Protein AF-A0A812ZX91-F1 (afdb_monomer)

Structure (mmCIF, N/CA/C/O backbone):
data_AF-A0A812ZX91-F1
#
_entry.id   AF-A0A812ZX91-F1
#
loop_
_atom_site.group_PDB
_atom_site.id
_atom_site.type_symbol
_atom_site.label_atom_id
_atom_site.label_alt_id
_atom_site.label_comp_id
_atom_site.label_asym_id
_atom_site.label_entity_id
_atom_site.label_seq_id
_atom_site.pdbx_PDB_ins_code
_atom_site.Cartn_x
_atom_site.Cartn_y
_atom_site.Cartn_z
_atom_site.occupancy
_atom_site.B_iso_or_equiv
_atom_site.auth_seq_id
_atom_site.auth_comp_id
_atom_site.auth_asym_id
_atom_site.auth_atom_id
_atom_site.pdbx_PDB_model_num
ATOM 1 N N . MET A 1 1 ? 2.440 -43.627 -13.996 1.00 45.34 1 MET A N 1
ATOM 2 C CA . MET A 1 1 ? 1.842 -43.618 -12.645 1.00 45.34 1 MET A CA 1
ATOM 3 C C . MET A 1 1 ? 2.938 -43.332 -11.637 1.00 45.34 1 MET A C 1
ATOM 5 O O . MET A 1 1 ? 3.747 -44.210 -11.381 1.00 45.34 1 MET A O 1
ATOM 9 N N . ALA A 1 2 ? 2.978 -42.114 -11.109 1.00 42.88 2 ALA A N 1
ATOM 10 C CA . ALA A 1 2 ? 3.720 -41.773 -9.902 1.00 42.88 2 ALA A CA 1
ATOM 11 C C . ALA A 1 2 ? 2.854 -40.753 -9.159 1.00 42.88 2 ALA A C 1
ATOM 13 O O . ALA A 1 2 ? 2.620 -39.657 -9.659 1.00 42.88 2 ALA A O 1
ATOM 14 N N . ALA A 1 3 ? 2.282 -41.181 -8.038 1.00 43.25 3 ALA A N 1
ATOM 15 C CA . ALA A 1 3 ? 1.581 -40.315 -7.107 1.00 43.25 3 ALA A CA 1
ATOM 16 C C . ALA A 1 3 ? 2.619 -39.769 -6.124 1.00 43.25 3 ALA A C 1
ATOM 18 O O . ALA A 1 3 ? 3.365 -40.555 -5.541 1.00 43.25 3 ALA A O 1
ATOM 19 N N . LEU A 1 4 ? 2.665 -38.451 -5.934 1.00 43.00 4 LEU A N 1
ATOM 20 C CA . LEU A 1 4 ? 3.414 -37.846 -4.839 1.00 43.00 4 LEU A CA 1
ATOM 21 C C . LEU A 1 4 ? 2.584 -36.714 -4.222 1.00 43.00 4 LEU A C 1
ATOM 23 O O . LEU A 1 4 ? 2.531 -35.602 -4.731 1.00 43.00 4 LEU A O 1
ATOM 27 N N . LEU A 1 5 ? 1.852 -37.122 -3.184 1.00 44.91 5 LEU A N 1
ATOM 28 C CA . LEU A 1 5 ? 1.531 -36.435 -1.929 1.00 44.91 5 LEU A CA 1
ATOM 29 C C . LEU A 1 5 ? 1.428 -34.900 -1.974 1.00 44.91 5 LEU A C 1
ATOM 31 O O . LEU A 1 5 ? 2.428 -34.188 -1.987 1.00 44.91 5 LEU A O 1
ATOM 35 N N . ALA A 1 6 ? 0.190 -34.411 -1.882 1.00 44.50 6 ALA A N 1
ATOM 36 C CA . ALA A 1 6 ? -0.105 -33.041 -1.490 1.00 44.50 6 ALA A CA 1
ATOM 37 C C . ALA A 1 6 ? 0.330 -32.816 -0.030 1.00 44.50 6 ALA A C 1
ATOM 39 O O . ALA A 1 6 ? -0.052 -33.581 0.856 1.00 44.50 6 ALA A O 1
ATOM 40 N N . ALA A 1 7 ? 1.130 -31.779 0.211 1.00 48.06 7 ALA A N 1
ATOM 41 C CA . ALA A 1 7 ? 1.395 -31.274 1.552 1.00 48.06 7 ALA A CA 1
ATOM 42 C C . ALA A 1 7 ? 0.210 -30.402 1.993 1.00 48.06 7 ALA A C 1
ATOM 44 O O . ALA A 1 7 ? -0.192 -29.491 1.268 1.00 48.06 7 ALA A O 1
ATOM 45 N N . GLU A 1 8 ? -0.358 -30.691 3.162 1.00 49.59 8 GLU A N 1
ATOM 46 C CA . GLU A 1 8 ? -1.413 -29.867 3.755 1.00 49.59 8 GLU A CA 1
ATOM 47 C C . GLU A 1 8 ? -0.841 -28.547 4.305 1.00 49.59 8 GLU A C 1
ATOM 49 O O . GLU A 1 8 ? 0.298 -28.523 4.785 1.00 49.59 8 GLU A O 1
ATOM 54 N N . PRO A 1 9 ? -1.601 -27.437 4.266 1.00 45.91 9 PRO A N 1
ATOM 55 C CA . PRO A 1 9 ? -1.150 -26.170 4.824 1.00 45.91 9 PRO A CA 1
ATOM 56 C C . PRO A 1 9 ? -1.083 -26.245 6.355 1.00 45.91 9 PRO A C 1
ATOM 58 O O . PRO A 1 9 ? -2.078 -26.490 7.038 1.00 45.91 9 PRO A O 1
ATOM 61 N N . VAL A 1 10 ? 0.107 -25.994 6.901 1.00 55.38 10 VAL A N 1
ATOM 62 C CA . VAL A 1 10 ? 0.336 -25.865 8.343 1.00 55.38 10 VAL A CA 1
ATOM 63 C C . VAL A 1 10 ? -0.296 -24.560 8.829 1.00 55.38 10 VAL A C 1
ATOM 65 O O . VAL A 1 10 ? 0.095 -23.471 8.414 1.00 55.38 10 VAL A O 1
ATOM 68 N N . CYS A 1 11 ? -1.277 -24.673 9.722 1.00 38.62 11 CYS A N 1
ATOM 69 C CA . CYS A 1 11 ? -1.819 -23.544 10.472 1.00 38.62 11 CYS A CA 1
ATOM 70 C C . CYS A 1 11 ? -0.718 -22.992 11.402 1.00 38.62 11 CYS A C 1
ATOM 72 O O . CYS A 1 11 ? -0.172 -23.774 12.189 1.00 38.62 11 CYS A O 1
ATOM 74 N N . PRO A 1 12 ? -0.348 -21.696 11.343 1.00 49.94 12 PRO A N 1
ATOM 75 C CA . PRO A 1 12 ? 0.639 -21.148 12.261 1.00 49.94 12 PRO A CA 1
ATOM 76 C C . PRO A 1 12 ? 0.070 -21.197 13.680 1.00 49.94 12 PRO A C 1
ATOM 78 O O . PRO A 1 12 ? -0.963 -20.602 13.988 1.00 49.94 12 PRO A O 1
ATOM 81 N N . GLN A 1 13 ? 0.734 -21.965 14.539 1.00 52.12 13 GLN A N 1
ATOM 82 C CA . GLN A 1 13 ? 0.364 -22.097 15.939 1.00 52.12 13 GLN A CA 1
ATOM 83 C C . GLN A 1 13 ? 0.465 -20.727 16.621 1.00 52.12 13 GLN A C 1
ATOM 85 O O . GLN A 1 13 ? 1.493 -20.055 16.548 1.00 52.12 13 GLN A O 1
ATOM 90 N N . ARG A 1 14 ? -0.618 -20.316 17.290 1.00 47.50 14 ARG A N 1
ATOM 91 C CA . ARG A 1 14 ? -0.648 -19.164 18.196 1.00 47.50 14 ARG A CA 1
ATOM 92 C C . ARG A 1 14 ? 0.398 -19.404 19.287 1.00 47.50 14 ARG A C 1
ATOM 94 O O . ARG A 1 14 ? 0.265 -20.364 20.041 1.00 47.50 14 ARG A O 1
ATOM 101 N N . LEU A 1 15 ? 1.432 -18.566 19.348 1.00 46.44 15 LEU A N 1
ATOM 102 C CA . LEU A 1 15 ? 2.430 -18.636 20.416 1.00 46.44 15 LEU A CA 1
ATOM 103 C C . LEU A 1 15 ? 1.724 -18.461 21.775 1.00 46.44 15 LEU A C 1
ATOM 105 O O . LEU A 1 15 ? 0.929 -17.524 21.912 1.00 46.44 15 LEU A O 1
ATOM 109 N N . PRO A 1 16 ? 1.957 -19.350 22.758 1.00 36.81 16 PRO A N 1
ATOM 110 C CA . PRO A 1 16 ? 1.410 -19.185 24.095 1.00 36.81 16 PRO A CA 1
ATOM 111 C C . PRO A 1 16 ? 2.086 -17.983 24.755 1.00 36.81 16 PRO A C 1
ATOM 113 O O . PRO A 1 16 ? 3.308 -17.925 24.883 1.00 36.81 16 PRO A O 1
ATOM 116 N N . ALA A 1 17 ? 1.278 -16.997 25.125 1.00 46.72 17 ALA A N 1
ATOM 117 C CA . ALA A 1 17 ? 1.719 -15.819 25.848 1.00 46.72 17 ALA A CA 1
ATOM 118 C C . ALA A 1 17 ? 1.795 -16.148 27.337 1.00 46.72 17 ALA A C 1
ATOM 120 O O . ALA A 1 17 ? 0.918 -15.719 28.058 1.00 46.72 17 ALA A O 1
ATOM 121 N N . ASP A 1 18 ? 2.781 -16.935 27.768 1.00 43.91 18 ASP A N 1
ATOM 122 C CA . ASP A 1 18 ? 3.074 -17.156 29.190 1.00 43.91 18 ASP A CA 1
ATOM 123 C C . ASP A 1 18 ? 4.482 -17.754 29.332 1.00 43.91 18 ASP A C 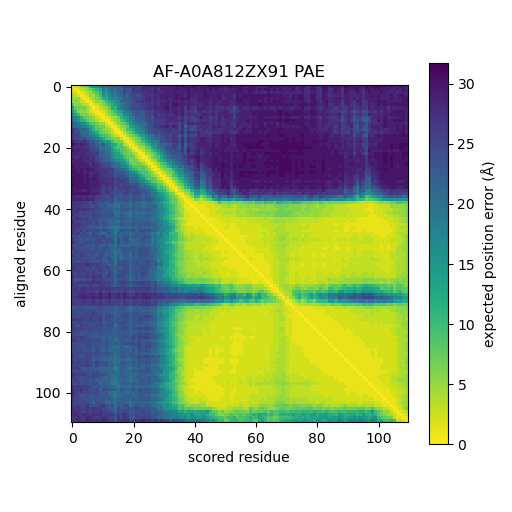1
ATOM 125 O O . ASP A 1 18 ? 4.638 -18.958 29.495 1.00 43.91 18 ASP A O 1
ATOM 129 N N . ASP A 1 19 ? 5.520 -16.921 29.211 1.00 48.88 19 ASP A N 1
ATOM 130 C CA . ASP A 1 19 ? 6.835 -17.212 29.804 1.00 48.88 19 ASP A CA 1
ATOM 131 C C . ASP A 1 19 ? 7.718 -15.952 29.816 1.00 48.88 19 ASP A C 1
ATOM 133 O O . ASP A 1 19 ? 8.490 -15.694 28.895 1.00 48.88 19 ASP A O 1
ATOM 137 N N . MET A 1 20 ? 7.607 -15.142 30.878 1.00 43.31 20 MET A N 1
ATOM 138 C CA . MET A 1 20 ? 8.724 -14.309 31.344 1.00 43.31 20 MET A CA 1
ATOM 139 C C . MET A 1 20 ? 8.526 -13.829 32.794 1.00 43.31 20 MET A C 1
ATOM 141 O O . MET A 1 20 ? 7.863 -12.837 33.064 1.00 43.31 20 MET A O 1
ATOM 145 N N . LEU A 1 21 ? 9.158 -14.586 33.699 1.00 43.69 21 LEU A N 1
ATOM 146 C CA . LEU A 1 21 ? 9.876 -14.177 34.917 1.00 43.69 21 LEU A CA 1
ATOM 147 C C . LEU A 1 21 ? 9.179 -13.278 35.956 1.00 43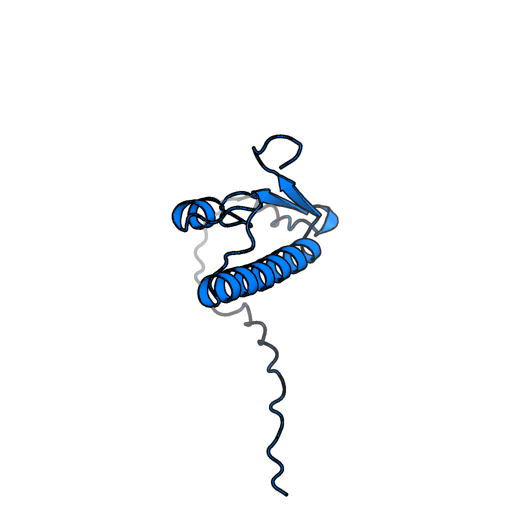.69 21 LEU A C 1
ATOM 149 O O . LEU A 1 21 ? 9.021 -12.072 35.807 1.00 43.69 21 LEU A O 1
ATOM 153 N N . ALA A 1 22 ? 8.935 -13.899 37.112 1.00 46.75 22 ALA A N 1
ATOM 154 C CA . ALA A 1 22 ? 8.649 -13.249 38.378 1.00 46.75 22 ALA A CA 1
ATOM 155 C C . ALA A 1 22 ? 9.827 -12.387 38.871 1.00 46.75 22 ALA A C 1
ATOM 157 O O . ALA A 1 22 ? 10.918 -12.899 39.128 1.00 46.75 22 ALA A O 1
ATOM 158 N N . ALA A 1 23 ? 9.551 -11.110 39.122 1.00 40.62 23 ALA A N 1
ATOM 159 C CA . ALA A 1 23 ? 10.239 -10.303 40.120 1.00 40.62 23 ALA A CA 1
ATOM 160 C C . ALA A 1 23 ? 9.163 -9.533 40.896 1.00 40.62 23 ALA A C 1
ATOM 162 O O . ALA A 1 23 ? 8.395 -8.771 40.314 1.00 40.62 23 ALA A O 1
ATOM 163 N N . LYS A 1 24 ? 9.059 -9.802 42.199 1.00 52.88 24 LYS A N 1
ATOM 164 C CA . LYS A 1 24 ? 8.258 -9.013 43.134 1.00 52.88 24 LYS A CA 1
ATOM 165 C C . LYS A 1 24 ? 9.198 -8.065 43.861 1.00 52.88 24 LYS A C 1
ATOM 167 O O . LYS A 1 24 ? 10.063 -8.563 44.572 1.00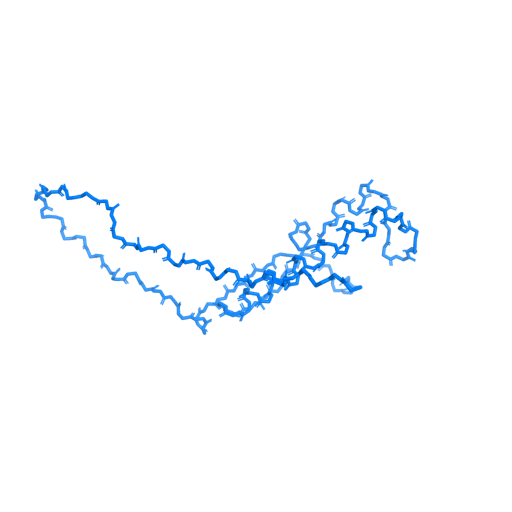 52.88 24 LYS A O 1
ATOM 172 N N . GLU A 1 25 ? 8.975 -6.763 43.739 1.00 44.81 25 GLU A N 1
ATOM 173 C CA . GLU A 1 25 ? 9.345 -5.780 44.760 1.00 44.81 25 GLU A CA 1
ATOM 174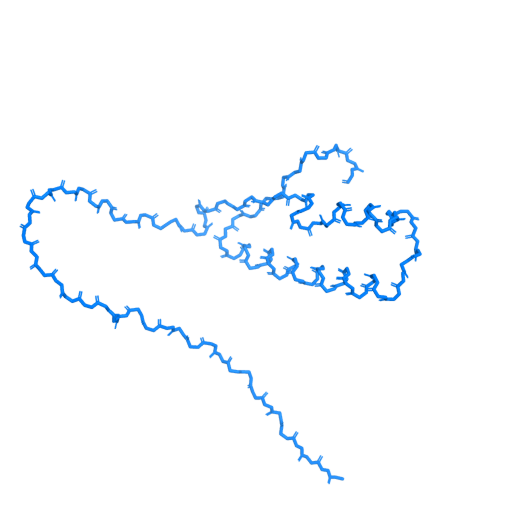 C C . GLU A 1 25 ? 8.217 -4.749 44.870 1.00 44.81 25 GLU A C 1
ATOM 176 O O . GLU A 1 25 ? 7.728 -4.229 43.868 1.00 44.81 25 GLU A O 1
ATOM 181 N N . ASP A 1 26 ? 7.768 -4.558 46.110 1.00 52.66 26 ASP A N 1
ATOM 182 C CA . ASP A 1 26 ? 6.687 -3.678 46.533 1.00 52.66 26 ASP A CA 1
ATOM 183 C C . ASP A 1 26 ? 7.088 -2.207 46.377 1.00 52.66 26 ASP A C 1
ATOM 185 O O . ASP A 1 26 ? 8.053 -1.737 46.983 1.00 52.66 26 ASP A O 1
ATOM 189 N N . SER A 1 27 ? 6.287 -1.453 45.635 1.00 46.56 27 SER A N 1
ATOM 190 C CA . SER A 1 27 ? 6.165 -0.013 45.829 1.00 46.56 27 SER A CA 1
ATOM 191 C C . SER A 1 27 ? 4.734 0.382 45.504 1.00 46.56 27 SER A C 1
ATOM 193 O O . SER A 1 27 ? 4.312 0.237 44.357 1.00 46.56 27 SER A O 1
ATOM 195 N N . ASP A 1 28 ? 4.006 0.848 46.517 1.00 51.12 28 ASP A N 1
ATOM 196 C CA . ASP A 1 28 ? 2.648 1.379 46.412 1.00 51.12 28 ASP A CA 1
ATOM 197 C C . ASP A 1 28 ? 2.649 2.660 45.563 1.00 51.12 28 ASP A C 1
ATOM 199 O O . ASP A 1 28 ? 2.667 3.783 46.069 1.00 51.12 28 ASP A O 1
ATOM 203 N N . VAL A 1 29 ? 2.674 2.484 44.246 1.00 50.97 29 VAL A N 1
ATOM 204 C CA . VAL A 1 29 ? 2.217 3.483 43.290 1.00 50.97 29 VAL A CA 1
ATOM 205 C C . VAL A 1 29 ? 0.855 2.986 42.842 1.00 50.97 29 VAL A C 1
ATOM 207 O O . VAL A 1 29 ? 0.757 1.989 42.128 1.00 50.97 29 VAL A O 1
ATOM 210 N N . GLU A 1 30 ? -0.199 3.646 43.317 1.00 50.62 30 GLU A N 1
ATOM 211 C CA . GLU A 1 30 ? -1.532 3.552 42.724 1.00 50.62 30 GLU A CA 1
ATOM 212 C C . GLU A 1 30 ? -1.443 4.151 41.315 1.00 50.62 30 GLU A C 1
ATOM 214 O O . GLU A 1 30 ? -1.753 5.315 41.081 1.00 50.62 30 GLU A O 1
ATOM 219 N N . ASP A 1 31 ? -0.902 3.369 40.388 1.00 44.94 31 ASP A N 1
ATOM 220 C CA . ASP A 1 31 ? -1.045 3.613 38.968 1.00 44.94 31 ASP A CA 1
ATOM 221 C C . ASP A 1 31 ? -2.448 3.092 38.644 1.00 44.94 31 ASP A C 1
ATOM 223 O O . ASP A 1 31 ? -2.706 1.885 38.716 1.00 44.94 31 ASP A O 1
ATOM 227 N N . ASP A 1 32 ? -3.383 4.007 38.386 1.00 48.50 32 ASP A N 1
ATOM 228 C CA . ASP A 1 32 ? -4.650 3.718 37.719 1.00 48.50 32 ASP A CA 1
ATOM 229 C C . ASP A 1 32 ? -4.307 3.106 36.351 1.00 48.50 32 ASP A C 1
ATOM 231 O O . ASP A 1 32 ? -4.300 3.770 35.315 1.00 48.50 32 ASP A O 1
ATOM 235 N N . VAL A 1 33 ? -3.961 1.817 36.331 1.00 52.66 33 VAL A N 1
ATOM 236 C CA . VAL A 1 33 ? -3.816 1.043 35.102 1.00 52.66 33 VAL A CA 1
ATOM 237 C C . VAL A 1 33 ? -5.232 0.739 34.638 1.00 52.66 33 VAL A C 1
ATOM 239 O O . VAL A 1 33 ? -5.726 -0.384 34.757 1.00 52.66 33 VAL A O 1
ATOM 242 N N . GLU A 1 34 ? -5.906 1.787 34.154 1.00 50.16 34 GLU A N 1
ATOM 243 C CA . GLU A 1 34 ? -7.107 1.706 33.338 1.00 50.16 34 GLU A CA 1
ATOM 244 C C . GLU A 1 34 ? -6.880 0.570 32.342 1.00 50.16 34 GLU A C 1
ATOM 246 O O . GLU A 1 34 ? -5.959 0.603 31.516 1.00 50.16 34 GLU A O 1
ATOM 251 N N . GLY A 1 35 ? -7.650 -0.509 32.510 1.00 57.78 35 GLY A N 1
ATOM 252 C CA . GLY A 1 35 ? -7.502 -1.717 31.718 1.00 57.78 35 GLY A CA 1
ATOM 253 C C . GLY A 1 35 ? -7.442 -1.331 30.250 1.00 57.78 35 GLY A C 1
ATOM 254 O O . GLY A 1 35 ? -8.327 -0.626 29.782 1.00 57.78 35 GLY A O 1
ATOM 255 N N . ARG A 1 36 ? -6.375 -1.746 29.552 1.00 61.41 36 ARG A N 1
ATOM 256 C CA . ARG A 1 36 ? -6.148 -1.445 28.131 1.00 61.41 36 ARG A CA 1
ATOM 257 C C . ARG A 1 36 ? -7.459 -1.616 27.366 1.00 61.41 36 ARG A C 1
ATOM 259 O O . ARG A 1 36 ? -7.843 -2.748 27.069 1.00 61.41 36 ARG A O 1
ATOM 266 N N . HIS A 1 37 ? -8.138 -0.508 27.077 1.00 63.69 37 HIS A N 1
ATOM 267 C CA . HIS A 1 37 ? -9.358 -0.512 26.293 1.00 63.69 37 HIS A CA 1
ATOM 268 C C . HIS A 1 37 ? -8.955 -0.913 24.876 1.00 63.69 37 HIS A C 1
ATOM 270 O O . HIS A 1 37 ? -8.458 -0.105 24.097 1.00 63.69 37 HIS A O 1
ATOM 276 N N . GLN A 1 38 ? -9.065 -2.207 24.576 1.00 83.06 38 GLN A N 1
ATOM 277 C CA . GLN A 1 38 ? -8.943 -2.690 23.211 1.00 83.06 38 GLN A CA 1
ATOM 278 C C . GLN A 1 38 ? -10.221 -2.281 22.491 1.00 83.06 38 GLN A C 1
ATOM 280 O O . GLN A 1 38 ? -11.306 -2.716 22.874 1.00 83.06 38 GLN A O 1
ATOM 285 N N . PHE A 1 39 ? -10.083 -1.426 21.482 1.00 92.38 39 PHE A N 1
ATOM 286 C CA . PHE A 1 39 ? -11.186 -1.080 20.599 1.00 92.38 39 PHE A CA 1
ATOM 287 C C . PHE A 1 39 ? -11.645 -2.328 19.844 1.00 92.38 39 PHE A C 1
ATOM 289 O O . PHE A 1 39 ? -10.825 -3.129 19.383 1.00 92.38 39 PHE A O 1
ATOM 296 N N . SER A 1 40 ? -12.959 -2.497 19.724 1.00 95.00 40 SER A N 1
ATOM 297 C CA . SER A 1 40 ? -13.534 -3.459 18.785 1.00 95.00 40 SER A CA 1
ATOM 298 C C . SER A 1 40 ? -13.219 -3.054 17.339 1.00 95.00 40 SER A C 1
ATOM 300 O O . SER A 1 40 ? -12.794 -1.926 17.067 1.00 95.00 40 SER A O 1
ATOM 302 N N . ALA A 1 41 ? -13.435 -3.959 16.383 1.00 95.62 41 ALA A N 1
ATOM 303 C CA . ALA A 1 41 ? -13.262 -3.619 14.971 1.00 95.62 41 ALA A CA 1
ATOM 304 C C . ALA A 1 41 ? -14.242 -2.508 14.549 1.00 95.62 41 ALA A C 1
ATOM 306 O O . ALA A 1 41 ? -13.896 -1.627 13.767 1.00 95.62 41 ALA A O 1
ATOM 307 N N . GLU A 1 42 ? -15.445 -2.501 15.122 1.00 96.50 42 GLU A N 1
ATOM 308 C CA . GLU A 1 42 ? -16.480 -1.495 14.887 1.00 96.50 42 GLU A CA 1
ATOM 309 C C . GLU A 1 42 ? -16.078 -0.099 15.389 1.00 96.50 42 GLU A C 1
ATOM 311 O O . GLU A 1 42 ? -16.513 0.908 14.831 1.00 96.50 42 GLU A O 1
ATOM 316 N N . GLU A 1 43 ? -15.226 -0.032 16.412 1.00 97.00 43 GLU A N 1
ATOM 317 C CA . GLU A 1 43 ? -14.677 1.209 16.977 1.00 97.00 43 GLU A CA 1
ATOM 318 C C . GLU A 1 43 ? -13.333 1.605 16.347 1.00 97.00 43 GLU A C 1
ATOM 320 O O . GLU A 1 43 ? -12.790 2.667 16.654 1.00 97.00 43 GLU A O 1
ATOM 325 N N . THR A 1 44 ? -12.784 0.765 15.465 1.00 97.44 44 THR A N 1
ATOM 326 C CA . THR A 1 44 ? -11.464 0.966 14.864 1.00 97.44 44 THR A CA 1
ATOM 327 C C . THR A 1 44 ? -11.577 1.550 13.459 1.00 97.44 44 THR A C 1
ATOM 329 O O . THR A 1 44 ? -12.219 0.989 12.567 1.00 97.44 44 THR A O 1
ATOM 332 N N . LEU A 1 45 ? -10.879 2.665 13.240 1.00 98.06 45 LEU A N 1
ATOM 333 C CA . LEU A 1 45 ? -10.673 3.279 11.931 1.00 98.06 45 LEU A CA 1
ATOM 334 C C . LEU A 1 45 ? -9.217 3.087 11.500 1.00 98.06 45 LEU A C 1
ATOM 336 O O . LEU A 1 45 ? -8.299 3.432 12.241 1.00 98.06 45 LEU A O 1
ATOM 340 N N . ILE A 1 46 ? -9.007 2.570 10.293 1.00 98.31 46 ILE A N 1
ATOM 341 C CA . ILE A 1 46 ? -7.689 2.357 9.697 1.00 98.31 46 ILE A CA 1
ATOM 342 C C . ILE A 1 46 ? -7.591 3.236 8.456 1.00 98.31 46 ILE A C 1
ATOM 344 O O . ILE A 1 46 ? -8.361 3.085 7.508 1.00 98.31 46 ILE A O 1
ATOM 348 N N . ILE A 1 47 ? -6.636 4.159 8.465 1.00 98.00 47 ILE A N 1
ATOM 349 C CA . ILE A 1 47 ? -6.401 5.078 7.355 1.00 98.00 47 ILE A CA 1
ATOM 350 C C . ILE A 1 47 ? -5.128 4.642 6.640 1.00 98.00 47 ILE A C 1
ATOM 352 O O . ILE A 1 47 ? -4.084 4.487 7.274 1.00 98.00 47 ILE A O 1
ATOM 356 N N . PHE A 1 48 ? -5.226 4.460 5.330 1.00 98.19 48 PHE A N 1
ATOM 357 C CA . PHE A 1 48 ? -4.084 4.272 4.447 1.00 98.19 48 PHE A CA 1
ATOM 358 C C . PHE A 1 48 ? -3.923 5.512 3.577 1.00 98.19 48 PHE A C 1
ATOM 360 O O . PHE A 1 48 ? -4.900 6.001 3.007 1.00 98.19 48 PHE A O 1
ATOM 367 N N . ASP A 1 49 ? -2.687 5.982 3.461 1.00 96.25 49 ASP A N 1
ATOM 368 C CA . ASP A 1 49 ? -2.309 6.852 2.354 1.00 96.25 49 ASP A CA 1
ATOM 369 C C . ASP A 1 49 ? -2.271 6.039 1.044 1.00 96.25 49 ASP A C 1
ATOM 371 O O . ASP A 1 49 ? -2.139 4.809 1.078 1.00 96.25 49 ASP A O 1
ATOM 375 N N . TRP A 1 50 ? -2.430 6.694 -0.105 1.00 93.88 50 TRP A N 1
ATOM 376 C CA . TRP A 1 50 ? -2.369 6.027 -1.410 1.00 93.88 50 TRP A CA 1
ATOM 377 C C . TRP A 1 50 ? -0.952 6.043 -1.986 1.00 93.88 50 TRP A C 1
ATOM 379 O O . TRP A 1 50 ? -0.353 4.978 -2.173 1.00 93.88 50 TRP A O 1
ATOM 389 N N . ASP A 1 51 ? -0.425 7.241 -2.239 1.00 92.50 51 ASP A N 1
ATOM 390 C CA . ASP A 1 51 ? 0.829 7.473 -2.952 1.00 92.50 51 ASP A CA 1
ATOM 391 C C . ASP A 1 51 ? 2.037 7.039 -2.118 1.00 92.50 51 ASP A C 1
ATOM 393 O O . ASP A 1 51 ? 2.152 7.352 -0.937 1.00 92.50 51 ASP A O 1
ATOM 397 N N . ASP A 1 52 ? 2.906 6.235 -2.724 1.00 93.25 52 ASP A N 1
ATOM 398 C CA . ASP A 1 52 ? 4.063 5.574 -2.107 1.00 93.25 52 ASP A CA 1
ATOM 399 C C . ASP A 1 52 ? 3.774 4.779 -0.818 1.00 93.25 52 ASP A C 1
ATOM 401 O O . ASP A 1 52 ? 4.692 4.368 -0.107 1.00 93.25 52 ASP A O 1
ATOM 405 N N . THR A 1 53 ? 2.499 4.484 -0.549 1.00 95.94 53 THR A N 1
ATOM 406 C CA . THR A 1 53 ? 2.062 3.627 0.561 1.00 95.94 53 THR A CA 1
ATOM 407 C C . THR A 1 53 ? 1.409 2.352 0.042 1.00 95.94 53 THR A C 1
ATOM 409 O O . THR A 1 53 ? 1.838 1.249 0.383 1.00 95.94 53 THR A O 1
ATOM 412 N N . VAL A 1 54 ? 0.385 2.482 -0.807 1.00 96.12 54 VAL A N 1
ATOM 413 C CA . VAL A 1 54 ? -0.279 1.345 -1.468 1.00 96.12 54 VAL A CA 1
ATOM 414 C C . VAL A 1 54 ? 0.134 1.259 -2.936 1.00 96.12 54 VAL A C 1
ATOM 416 O O . VAL A 1 54 ? 0.365 0.161 -3.445 1.00 96.12 54 VAL A O 1
ATOM 419 N N . MET A 1 55 ? 0.251 2.409 -3.604 1.00 93.50 55 MET A N 1
ATOM 420 C CA . MET A 1 55 ? 0.662 2.523 -5.000 1.00 93.50 55 MET A CA 1
ATOM 421 C C . MET A 1 55 ? 2.067 3.140 -5.076 1.00 93.50 55 MET A C 1
ATOM 423 O O . MET A 1 55 ? 2.273 4.202 -4.500 1.00 93.50 55 MET A O 1
ATOM 427 N N . PRO A 1 56 ? 3.048 2.510 -5.748 1.00 95.31 56 PRO A N 1
ATOM 428 C CA . PRO A 1 56 ? 4.443 2.950 -5.713 1.00 95.31 56 PRO A CA 1
ATOM 429 C C . PRO A 1 56 ? 4.703 4.053 -6.756 1.00 95.31 56 PRO A C 1
ATOM 431 O O . PRO A 1 56 ? 5.455 3.843 -7.712 1.00 95.31 56 PRO A O 1
ATOM 434 N N . SER A 1 57 ? 4.036 5.200 -6.623 1.00 91.81 57 SER A N 1
ATOM 435 C CA . SER A 1 57 ? 4.039 6.281 -7.617 1.00 91.81 57 SER A CA 1
ATOM 436 C C . SER A 1 57 ? 5.436 6.819 -7.917 1.00 91.81 57 SER A C 1
ATOM 438 O O . SER A 1 57 ? 5.754 7.011 -9.092 1.00 91.81 57 SER A O 1
ATOM 440 N N . SER A 1 58 ? 6.305 6.971 -6.914 1.00 93.12 58 SER A N 1
ATOM 441 C CA . SER A 1 58 ? 7.693 7.397 -7.134 1.00 93.12 58 SER A CA 1
ATOM 442 C C . SER A 1 58 ? 8.467 6.394 -7.989 1.00 93.12 58 SER A C 1
ATOM 444 O O . SER A 1 58 ? 9.137 6.784 -8.943 1.00 93.12 58 SER A O 1
ATOM 446 N N . TRP A 1 59 ? 8.323 5.092 -7.719 1.00 95.00 59 TRP A N 1
ATOM 447 C CA . TRP A 1 59 ? 8.993 4.053 -8.511 1.00 95.00 59 TRP A CA 1
ATOM 448 C C . TRP A 1 59 ? 8.460 3.997 -9.947 1.00 95.00 59 TRP A C 1
ATOM 450 O O . TRP A 1 59 ? 9.236 3.898 -10.893 1.00 95.00 59 TRP A O 1
ATOM 460 N N . VAL A 1 60 ? 7.138 4.102 -10.128 1.00 92.06 60 VAL A N 1
ATOM 461 C CA . VAL A 1 60 ? 6.511 4.149 -11.461 1.00 92.06 60 VAL A CA 1
ATOM 462 C C . VAL A 1 60 ? 7.078 5.316 -12.277 1.00 92.06 60 VAL A C 1
ATOM 464 O O . VAL A 1 60 ? 7.428 5.132 -13.443 1.00 92.06 60 VAL A O 1
ATOM 467 N N . MET A 1 61 ? 7.233 6.491 -11.659 1.00 90.25 61 MET A N 1
ATOM 468 C CA . MET A 1 61 ? 7.838 7.659 -12.302 1.00 90.25 61 MET A CA 1
ATOM 469 C C . MET A 1 61 ? 9.324 7.456 -12.632 1.00 90.25 61 MET A C 1
ATOM 471 O O . MET A 1 61 ? 9.756 7.829 -13.722 1.00 90.25 61 MET A O 1
ATOM 475 N N . GLU A 1 62 ? 10.107 6.865 -11.725 1.00 93.88 62 GLU A N 1
ATOM 476 C CA . GLU A 1 62 ? 11.535 6.575 -11.937 1.00 93.88 62 GLU A CA 1
ATOM 477 C C . GLU A 1 62 ? 11.775 5.599 -13.096 1.00 93.88 62 GLU A C 1
ATOM 479 O O . GLU A 1 62 ? 12.730 5.757 -13.857 1.00 93.88 62 GLU A O 1
ATOM 484 N N . GLU A 1 63 ? 10.879 4.631 -13.274 1.00 92.06 63 GLU A N 1
ATOM 485 C CA . GLU A 1 63 ? 10.914 3.675 -14.384 1.00 92.06 63 GLU A CA 1
ATOM 486 C C . GLU A 1 63 ? 10.410 4.270 -15.711 1.00 92.06 63 GLU A C 1
ATOM 488 O O . GLU A 1 63 ? 10.434 3.594 -16.742 1.00 92.06 63 GLU A O 1
ATOM 493 N N . GLY A 1 64 ? 9.952 5.528 -15.709 1.00 90.38 64 GLY A N 1
ATOM 494 C CA . GLY A 1 64 ? 9.394 6.196 -16.885 1.00 90.38 64 GLY A CA 1
ATOM 495 C C . GLY A 1 64 ? 8.064 5.599 -17.352 1.00 90.38 64 GLY A C 1
ATOM 496 O O . GLY A 1 64 ? 7.709 5.739 -18.523 1.00 90.38 64 GLY A O 1
ATOM 497 N N . LEU A 1 65 ? 7.345 4.917 -16.458 1.00 89.88 65 LEU A N 1
ATOM 498 C CA . LEU A 1 65 ? 6.059 4.295 -16.748 1.00 89.88 65 LEU A CA 1
ATOM 499 C C . LEU A 1 65 ? 4.943 5.342 -16.673 1.00 89.88 65 LEU A C 1
ATOM 501 O O . LEU A 1 65 ? 4.978 6.261 -15.854 1.00 89.88 65 LEU A O 1
ATOM 505 N N . SER A 1 66 ? 3.927 5.195 -17.521 1.00 81.81 66 SER A N 1
ATOM 506 C CA . SER A 1 66 ? 2.739 6.048 -17.502 1.00 81.81 66 SER A CA 1
ATOM 507 C C . SER A 1 66 ? 1.472 5.208 -17.386 1.00 81.81 66 SER A C 1
ATOM 509 O O . SER A 1 66 ? 1.430 4.055 -17.806 1.00 81.81 66 SER A O 1
ATOM 511 N N . LEU A 1 67 ? 0.416 5.806 -16.832 1.00 71.88 67 LEU A N 1
ATOM 512 C CA . LEU A 1 67 ? -0.911 5.183 -16.758 1.00 71.88 67 LEU A CA 1
ATOM 513 C C . LEU A 1 67 ? -1.595 5.082 -18.133 1.00 71.88 67 LEU A C 1
ATOM 515 O O . LEU A 1 67 ? -2.570 4.353 -18.287 1.00 71.88 67 LEU A O 1
ATOM 519 N N . GLU A 1 68 ? -1.096 5.825 -19.123 1.00 73.38 68 GLU A N 1
ATOM 520 C CA . GLU A 1 68 ? -1.641 5.894 -20.482 1.00 73.38 68 GLU A CA 1
ATOM 521 C C . GLU A 1 68 ? -0.966 4.903 -21.449 1.00 73.38 68 GLU A C 1
ATOM 523 O O . GLU A 1 68 ? -1.434 4.733 -22.574 1.00 73.38 68 GLU A O 1
ATOM 528 N N . GLY A 1 69 ? 0.139 4.267 -21.039 1.00 64.44 69 GLY A N 1
ATOM 529 C CA . GLY A 1 69 ? 0.951 3.387 -21.881 1.00 64.44 69 GLY A CA 1
ATOM 530 C C . GLY A 1 69 ? 0.833 1.907 -21.511 1.00 64.44 69 GLY A C 1
ATOM 531 O O . GLY A 1 69 ? 0.742 1.548 -20.342 1.00 64.44 69 GLY A O 1
ATOM 532 N N . GLU A 1 70 ? 0.890 1.032 -22.517 1.00 64.62 70 GLU A N 1
ATOM 533 C CA . GLU A 1 70 ? 0.909 -0.433 -22.346 1.00 64.62 70 GLU A CA 1
ATOM 534 C C . GLU A 1 70 ? 2.340 -1.019 -22.321 1.00 64.62 70 GLU A C 1
ATOM 536 O O . GLU A 1 70 ? 2.517 -2.237 -22.286 1.00 64.62 70 GLU A O 1
ATOM 541 N N . ASP A 1 71 ? 3.378 -0.177 -22.316 1.00 76.31 71 ASP A N 1
ATOM 542 C CA . ASP A 1 71 ? 4.776 -0.587 -22.515 1.00 76.31 71 ASP A CA 1
ATOM 543 C C . ASP A 1 71 ? 5.465 -1.079 -21.225 1.00 76.31 71 ASP A C 1
ATOM 545 O O . ASP A 1 71 ? 6.587 -0.686 -20.902 1.00 76.31 71 ASP A O 1
ATOM 549 N N . PHE A 1 72 ? 4.818 -1.971 -20.471 1.00 88.38 72 PHE A N 1
ATOM 550 C CA . PHE A 1 72 ? 5.481 -2.649 -19.355 1.00 88.38 72 PHE A CA 1
ATOM 551 C C . PHE A 1 72 ? 6.397 -3.754 -19.878 1.00 88.38 72 PHE A C 1
ATOM 553 O O . PHE A 1 72 ? 5.982 -4.646 -20.624 1.00 88.38 72 PHE A O 1
ATOM 560 N N . THR A 1 73 ? 7.646 -3.776 -19.416 1.00 92.81 73 THR A N 1
ATOM 561 C CA . THR A 1 73 ? 8.462 -4.984 -19.573 1.00 92.81 73 THR A CA 1
ATOM 562 C C . THR A 1 73 ? 7.835 -6.142 -18.780 1.00 92.81 73 THR A C 1
ATOM 564 O O . THR A 1 73 ? 7.190 -5.913 -17.750 1.00 92.81 73 THR A O 1
ATOM 567 N N . PRO A 1 74 ? 8.057 -7.411 -19.177 1.00 93.81 74 PRO A N 1
ATOM 568 C CA . PRO A 1 74 ? 7.560 -8.558 -18.414 1.00 93.81 74 PRO A CA 1
ATOM 569 C C . PRO A 1 74 ? 8.006 -8.559 -16.944 1.00 93.81 74 PRO A C 1
ATOM 571 O O . PRO A 1 74 ? 7.274 -9.024 -16.073 1.00 93.81 74 PRO A O 1
ATOM 574 N N . GLU A 1 75 ? 9.195 -8.022 -16.657 1.00 95.25 75 GLU A N 1
ATOM 575 C CA . GLU A 1 75 ? 9.709 -7.896 -15.293 1.00 95.25 75 GLU A CA 1
ATOM 576 C C . GLU A 1 75 ? 8.942 -6.840 -14.485 1.00 95.25 75 GLU A C 1
ATOM 578 O O . GLU A 1 75 ? 8.522 -7.121 -13.361 1.00 95.25 75 GLU A O 1
ATOM 583 N N . GLN A 1 76 ? 8.716 -5.650 -15.050 1.00 94.31 76 G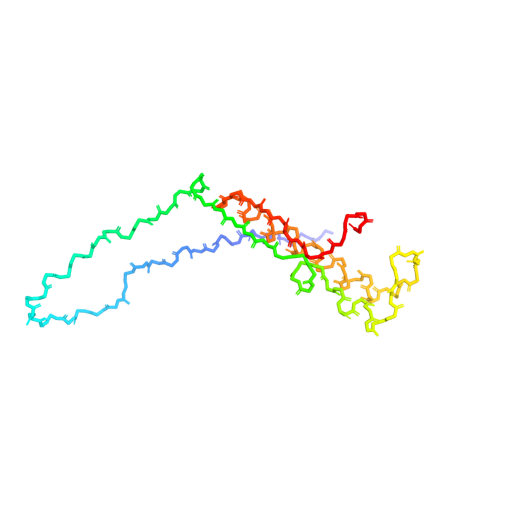LN A N 1
ATOM 584 C CA . GLN A 1 76 ? 7.922 -4.596 -14.406 1.00 94.31 76 GLN A CA 1
ATOM 585 C C . GLN A 1 76 ? 6.483 -5.066 -14.165 1.00 94.31 76 GLN A C 1
ATOM 587 O O . GLN A 1 76 ? 5.971 -4.920 -13.055 1.00 94.31 76 GLN A O 1
ATOM 592 N N . GLN A 1 77 ? 5.865 -5.721 -15.154 1.00 93.12 77 GLN A N 1
ATOM 593 C CA . GLN A 1 77 ? 4.532 -6.305 -15.008 1.00 93.12 77 GLN A CA 1
ATOM 594 C C . GLN A 1 77 ? 4.488 -7.321 -13.862 1.00 93.12 77 GLN A C 1
ATOM 596 O O . GLN A 1 77 ? 3.560 -7.294 -13.053 1.00 93.12 77 GLN A O 1
ATOM 601 N N . ALA A 1 78 ? 5.477 -8.214 -13.763 1.00 95.88 78 ALA A N 1
ATOM 602 C CA . ALA A 1 78 ? 5.535 -9.205 -12.692 1.00 95.88 78 ALA A CA 1
ATOM 603 C C . ALA A 1 78 ? 5.668 -8.547 -11.307 1.00 95.88 78 ALA A C 1
ATOM 605 O O . ALA A 1 78 ? 4.943 -8.926 -10.386 1.00 95.88 78 ALA A O 1
ATOM 606 N N . LYS A 1 79 ? 6.533 -7.531 -11.170 1.00 96.12 79 LYS A N 1
ATOM 607 C CA . LYS A 1 79 ? 6.708 -6.767 -9.921 1.00 96.12 79 LYS A CA 1
ATOM 608 C C . LYS A 1 79 ? 5.417 -6.064 -9.500 1.00 96.12 79 LYS A C 1
ATOM 610 O O . LYS A 1 79 ? 4.975 -6.234 -8.366 1.00 96.12 79 LYS A O 1
ATOM 615 N N . LEU A 1 80 ? 4.787 -5.331 -10.418 1.00 94.38 80 LEU A N 1
ATOM 616 C CA . LEU A 1 80 ? 3.539 -4.611 -10.152 1.00 94.38 80 LEU A CA 1
ATOM 617 C C . LEU A 1 80 ? 2.382 -5.565 -9.834 1.00 94.38 80 LEU A C 1
ATOM 619 O O . LEU A 1 80 ? 1.588 -5.291 -8.937 1.00 94.38 80 LEU A O 1
ATOM 623 N N . SER A 1 81 ? 2.313 -6.718 -10.506 1.00 95.75 81 SER A N 1
ATOM 624 C CA . SER A 1 81 ? 1.286 -7.735 -10.235 1.00 95.75 81 SER A CA 1
ATOM 625 C C . SER A 1 81 ? 1.441 -8.343 -8.841 1.00 95.75 81 SER A C 1
ATOM 627 O O . SER A 1 81 ? 0.452 -8.534 -8.132 1.00 95.75 81 SER A O 1
ATOM 629 N N . GLU A 1 82 ? 2.677 -8.629 -8.427 1.00 98.06 82 GLU A N 1
ATOM 630 C CA . GLU A 1 82 ? 2.952 -9.151 -7.089 1.00 98.06 82 GLU A CA 1
ATOM 631 C C . GLU A 1 82 ? 2.650 -8.110 -6.006 1.00 98.06 82 GLU A C 1
ATOM 633 O O . GLU A 1 82 ? 2.007 -8.430 -5.003 1.00 98.06 82 GLU A O 1
ATOM 638 N N . LEU A 1 83 ? 3.026 -6.848 -6.231 1.00 97.81 83 LEU A N 1
ATOM 639 C CA . LEU A 1 83 ? 2.682 -5.760 -5.322 1.00 97.81 83 LEU A CA 1
ATOM 640 C C . LEU A 1 83 ? 1.164 -5.594 -5.195 1.00 97.81 83 LEU A C 1
ATOM 642 O O . LEU A 1 83 ? 0.655 -5.539 -4.079 1.00 97.81 83 LEU A O 1
ATOM 646 N N . ALA A 1 84 ? 0.427 -5.589 -6.309 1.00 97.50 84 ALA A N 1
ATOM 647 C CA . ALA A 1 84 ? -1.031 -5.488 -6.302 1.00 97.50 84 ALA A CA 1
ATOM 648 C C . ALA A 1 84 ? -1.679 -6.642 -5.522 1.00 97.50 84 ALA A C 1
ATOM 650 O O . ALA A 1 84 ? -2.619 -6.434 -4.746 1.00 97.50 84 ALA A O 1
ATOM 651 N N . ARG A 1 85 ? -1.150 -7.864 -5.669 1.00 98.56 85 ARG A N 1
ATOM 652 C CA . ARG A 1 85 ? -1.594 -9.036 -4.904 1.00 98.56 85 ARG A CA 1
ATOM 653 C C . ARG A 1 85 ? -1.381 -8.835 -3.401 1.00 98.56 85 ARG A C 1
ATOM 655 O O . ARG A 1 85 ? -2.293 -9.107 -2.620 1.00 98.56 85 ARG A O 1
ATOM 662 N N . LEU A 1 86 ? -0.202 -8.362 -2.996 1.00 98.50 86 LEU A N 1
ATOM 663 C CA . LEU A 1 86 ? 0.136 -8.106 -1.593 1.00 98.50 86 LEU A CA 1
ATOM 664 C C . LEU A 1 86 ? -0.688 -6.956 -1.003 1.00 98.50 86 LEU A C 1
ATOM 666 O O . LEU A 1 86 ? -1.277 -7.123 0.061 1.00 98.50 86 LEU A O 1
ATOM 670 N N . ALA A 1 87 ? -0.813 -5.835 -1.713 1.00 98.25 87 ALA A N 1
ATOM 671 C CA . ALA A 1 87 ? -1.647 -4.702 -1.320 1.00 98.25 87 ALA A CA 1
ATOM 672 C C . ALA A 1 87 ? -3.109 -5.126 -1.109 1.00 98.25 87 ALA A C 1
ATOM 674 O O . ALA A 1 87 ? -3.709 -4.820 -0.079 1.00 98.25 87 ALA A O 1
ATOM 675 N N . THR A 1 88 ? -3.656 -5.928 -2.029 1.00 98.38 88 THR A N 1
ATOM 676 C CA . THR A 1 88 ? -5.011 -6.488 -1.907 1.00 98.38 88 THR A CA 1
ATOM 677 C C . THR A 1 88 ? -5.156 -7.336 -0.644 1.00 98.38 88 THR A C 1
ATOM 679 O O . THR A 1 88 ? -6.142 -7.200 0.084 1.00 98.38 88 THR A O 1
ATOM 682 N N . GLN A 1 89 ? -4.182 -8.205 -0.354 1.00 98.62 89 GLN A N 1
ATOM 683 C CA . GLN A 1 89 ? -4.193 -9.026 0.860 1.00 98.62 89 GLN A CA 1
ATOM 684 C C . GLN A 1 89 ? -4.134 -8.169 2.126 1.00 98.62 89 GLN A C 1
ATOM 686 O O . GLN A 1 89 ? -4.926 -8.392 3.041 1.00 98.62 89 GLN A O 1
ATOM 691 N N . THR A 1 90 ? -3.252 -7.171 2.159 1.00 98.44 90 THR A N 1
ATOM 692 C CA . THR A 1 90 ? -3.103 -6.240 3.281 1.00 98.44 90 THR A CA 1
ATOM 693 C C . THR A 1 90 ? -4.399 -5.487 3.555 1.00 98.44 90 THR A C 1
ATOM 695 O O . THR A 1 90 ? -4.907 -5.542 4.675 1.00 98.44 90 THR A O 1
ATOM 698 N N . LEU A 1 91 ? -4.985 -4.851 2.536 1.00 98.44 91 LEU A N 1
ATOM 699 C CA . LEU A 1 91 ? -6.233 -4.099 2.683 1.00 98.44 91 LEU A CA 1
ATOM 700 C C . LEU A 1 91 ? -7.390 -5.014 3.103 1.00 98.44 91 LEU A C 1
ATOM 702 O O . LEU A 1 91 ? -8.140 -4.679 4.015 1.00 98.44 91 LEU A O 1
ATOM 706 N N . THR A 1 92 ? -7.487 -6.215 2.525 1.00 98.38 92 THR A N 1
ATOM 707 C CA . THR A 1 92 ? -8.527 -7.192 2.892 1.00 98.38 92 THR A CA 1
ATOM 708 C C . THR A 1 92 ? -8.412 -7.639 4.349 1.00 98.38 92 THR A C 1
ATOM 710 O O . THR A 1 92 ? -9.427 -7.848 5.013 1.00 98.38 92 THR A O 1
ATOM 713 N N . LEU A 1 93 ? -7.192 -7.818 4.861 1.00 98.38 93 LEU A N 1
ATOM 714 C CA . LEU A 1 93 ? -6.973 -8.149 6.267 1.00 98.38 93 LEU A CA 1
ATOM 715 C C . LEU A 1 93 ? -7.298 -6.958 7.171 1.00 98.38 93 LEU A C 1
ATOM 717 O O . LEU A 1 93 ? -7.986 -7.147 8.171 1.00 98.38 93 LEU A O 1
ATOM 721 N N . ALA A 1 94 ? -6.884 -5.746 6.798 1.00 98.19 94 ALA A N 1
ATOM 722 C CA . ALA A 1 94 ? -7.205 -4.529 7.539 1.00 98.19 94 ALA A CA 1
ATOM 723 C C . ALA A 1 94 ? -8.723 -4.310 7.655 1.00 98.19 94 ALA A C 1
ATOM 725 O O . ALA A 1 94 ? -9.215 -4.007 8.736 1.00 98.19 94 ALA A O 1
ATOM 726 N N . MET A 1 95 ? -9.487 -4.590 6.594 1.00 97.69 95 MET A N 1
ATOM 727 C CA . MET A 1 95 ? -10.956 -4.508 6.607 1.00 97.69 95 MET A CA 1
ATOM 728 C C . MET A 1 95 ? -11.627 -5.464 7.606 1.00 97.69 95 MET A C 1
ATOM 730 O O . MET A 1 95 ? -12.787 -5.270 7.953 1.00 97.69 95 MET A O 1
ATOM 734 N N . ARG A 1 96 ? -10.933 -6.512 8.069 1.00 97.75 96 ARG A N 1
ATOM 735 C CA . ARG A 1 96 ? -11.436 -7.400 9.135 1.00 97.75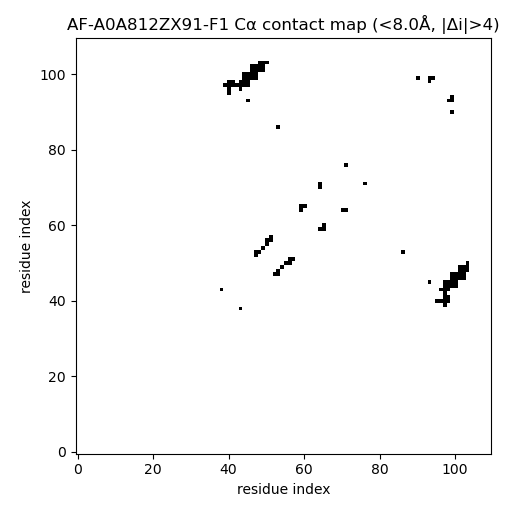 96 ARG A CA 1
ATOM 736 C C . ARG A 1 96 ? -11.149 -6.860 10.534 1.00 97.75 96 ARG A C 1
ATOM 738 O O . ARG A 1 96 ? -11.708 -7.374 11.496 1.00 97.75 96 ARG A O 1
ATOM 745 N N . LEU A 1 97 ? -10.244 -5.891 10.641 1.00 97.19 97 LEU A N 1
ATOM 746 C CA . LEU A 1 97 ? -9.778 -5.297 11.892 1.00 97.19 97 LEU A CA 1
ATOM 747 C C . LEU A 1 97 ? -10.408 -3.927 12.156 1.00 97.19 97 LEU A C 1
ATOM 749 O O . LEU A 1 97 ? -10.331 -3.442 13.277 1.00 97.19 97 LEU A O 1
ATOM 753 N N . GLY A 1 98 ? -11.025 -3.312 11.147 1.00 97.81 98 GLY A N 1
ATOM 754 C CA . GLY A 1 98 ? -11.762 -2.069 11.301 1.00 97.81 98 GLY A CA 1
ATOM 755 C C . GLY A 1 98 ? -12.254 -1.492 9.982 1.00 97.81 98 GLY A C 1
ATOM 756 O O . GLY A 1 98 ? -12.138 -2.105 8.918 1.00 97.81 98 GLY A O 1
ATOM 757 N N . THR A 1 99 ? -12.799 -0.282 10.053 1.00 98.44 99 THR A N 1
ATOM 758 C CA . THR A 1 99 ? -13.207 0.475 8.867 1.00 98.44 99 THR A CA 1
ATOM 759 C C . THR A 1 99 ? -11.969 1.011 8.159 1.00 98.44 99 THR A C 1
ATOM 761 O O . THR A 1 99 ? -11.194 1.749 8.761 1.00 98.44 99 THR A O 1
ATOM 764 N N . VAL A 1 100 ? -11.782 0.665 6.885 1.00 98.31 100 VAL A N 1
ATOM 765 C CA . VAL A 1 100 ? -10.635 1.117 6.083 1.00 98.31 100 VAL A CA 1
ATOM 766 C C . VAL A 1 100 ? -11.017 2.324 5.228 1.00 98.31 100 VAL A C 1
ATOM 768 O O . VAL A 1 100 ? -12.001 2.277 4.491 1.00 98.31 100 VAL A O 1
ATOM 771 N N . LEU A 1 101 ? -10.210 3.383 5.296 1.00 98.00 101 LEU A N 1
ATOM 772 C CA . LEU A 1 101 ? -10.297 4.570 4.446 1.00 98.00 101 LEU A CA 1
ATOM 773 C C . LEU A 1 101 ? -8.981 4.763 3.692 1.00 98.00 101 LEU A C 1
ATOM 775 O O . LEU A 1 101 ? -7.915 4.761 4.305 1.00 98.00 101 LEU A O 1
ATOM 779 N N . LEU A 1 102 ? -9.067 4.972 2.379 1.00 95.88 102 LEU A N 1
ATOM 780 C CA . LEU A 1 102 ? -7.953 5.485 1.583 1.00 95.88 102 LEU A C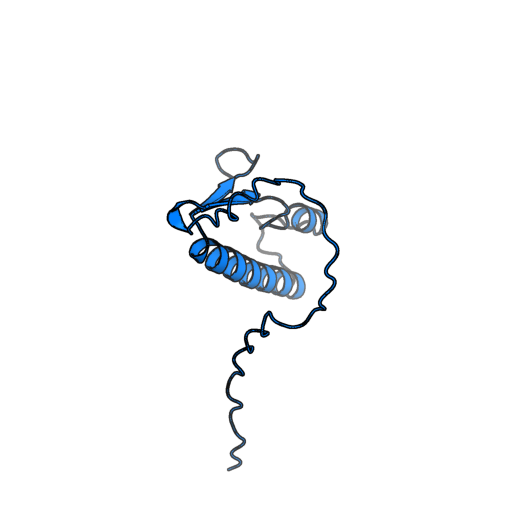A 1
ATOM 781 C C . LEU A 1 102 ? -8.066 7.006 1.529 1.00 95.88 102 LEU A C 1
ATOM 783 O O . LEU A 1 102 ? -9.104 7.537 1.134 1.00 95.88 102 LEU A O 1
ATOM 787 N N . VAL A 1 103 ? -7.014 7.693 1.954 1.00 95.31 103 VAL A N 1
ATOM 788 C CA . VAL A 1 103 ? -6.919 9.153 1.948 1.00 95.31 103 VAL A CA 1
ATOM 789 C C . VAL A 1 103 ? -5.692 9.513 1.132 1.00 95.31 103 VAL A C 1
ATOM 791 O O . VAL A 1 103 ? -4.623 9.000 1.406 1.00 95.31 103 VAL A O 1
ATOM 794 N N . THR A 1 104 ? -5.834 10.379 0.137 1.00 93.88 104 THR A N 1
ATOM 795 C CA . THR A 1 104 ? -4.714 10.844 -0.691 1.00 93.88 104 THR A CA 1
ATOM 796 C C . THR A 1 104 ? -4.733 12.365 -0.774 1.00 93.88 104 THR A C 1
ATOM 798 O O . THR A 1 104 ? -5.791 12.990 -0.656 1.00 93.88 104 THR A O 1
ATOM 801 N N . ASN A 1 105 ? -3.554 12.955 -0.970 1.00 92.31 105 ASN A N 1
ATOM 802 C CA . ASN A 1 105 ? -3.399 14.366 -1.318 1.00 92.31 105 ASN A CA 1
ATOM 803 C C . ASN A 1 105 ? -3.549 14.627 -2.835 1.00 92.31 105 ASN A C 1
ATOM 805 O O . ASN A 1 105 ? -3.398 15.765 -3.277 1.00 92.31 105 ASN A O 1
ATOM 809 N N . ALA A 1 106 ? -3.821 13.596 -3.639 1.00 86.25 106 ALA A N 1
ATOM 810 C CA . ALA A 1 106 ? -4.097 13.739 -5.061 1.00 86.25 106 ALA A CA 1
ATOM 811 C C . ALA A 1 106 ? -5.389 14.534 -5.317 1.00 86.25 106 ALA A C 1
ATOM 813 O O . ALA A 1 106 ? -6.329 14.543 -4.515 1.00 86.25 106 ALA A O 1
ATOM 814 N N . GLU A 1 107 ? -5.439 15.216 -6.460 1.00 84.69 107 GLU A N 1
ATOM 815 C CA . GLU A 1 107 ? -6.633 15.940 -6.884 1.00 84.69 107 GLU A CA 1
ATOM 816 C C . GLU A 1 107 ? -7.739 14.972 -7.329 1.00 84.69 107 GLU A C 1
ATOM 818 O O . GLU A 1 107 ? -7.490 13.848 -7.764 1.00 84.69 107 GLU A O 1
ATOM 823 N N . HIS A 1 108 ? -8.990 15.427 -7.273 1.00 75.06 108 HIS A N 1
ATOM 824 C CA . HIS A 1 108 ? -10.105 14.657 -7.816 1.00 75.06 108 HIS A CA 1
ATOM 825 C C . HIS A 1 108 ? -9.907 14.359 -9.310 1.00 75.06 108 HIS A C 1
ATOM 827 O O . HIS A 1 108 ? -9.740 15.279 -10.108 1.00 75.06 108 HIS A O 1
ATOM 833 N N . GLY A 1 109 ? -10.038 13.085 -9.690 1.00 69.06 109 GLY A N 1
ATOM 834 C CA . GLY A 1 109 ? -9.931 12.635 -11.083 1.00 69.06 109 GLY A CA 1
ATOM 835 C C . GLY A 1 109 ? -8.626 11.913 -11.421 1.00 69.06 109 GLY A C 1
ATOM 836 O O . GLY A 1 109 ? -8.469 11.511 -12.573 1.00 69.06 109 GLY A O 1
ATOM 837 N N . TRP A 1 110 ? -7.746 11.742 -10.433 1.00 60.22 110 TRP A N 1
ATOM 838 C CA . TRP A 1 110 ? -6.615 10.816 -10.455 1.00 60.22 110 TRP A CA 1
ATOM 839 C C . TRP A 1 110 ? -6.992 9.451 -9.873 1.00 60.22 110 TRP A C 1
ATOM 841 O O . TRP A 1 110 ? -7.876 9.412 -8.981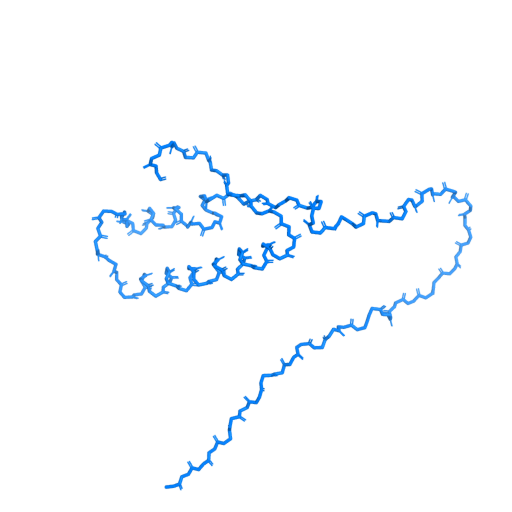 1.00 60.22 110 TRP A O 1
#

Sequence (110 aa):
MAALLAAEPVCPQRLPADDMLAAKEDSDVEDDVEGRHQFSAEETLIIFDWDDTVMPSSWVMEEGLSLEGEDFTPEQQAKLSELARLATQTLTLAMRLGTVLLVTNAEHGW

Foldseek 3Di:
DDDDDDDDDDDPDDPDPDDDDDDDDDDPDPPPPVPPPDDAQARDEAEFEPDCTLDPVVVCVVVVHDPVDPPDDPVNVVVVVVSNVVSVVVVVVNNNSYHYDYDYPDDPPD

Mean predicted aligned error: 14.84 Å

Radius of gyration: 23.46 Å; Cα contacts (8 Å, |Δi|>4): 55; chains: 1; bounding box: 28×60×69 Å

Solvent-accessible surface area (backbone atoms only — not comparable to full-atom values): 7514 Å² total; per-residue (Å²): 142,82,88,79,81,85,80,78,86,79,76,82,75,78,79,80,92,80,87,81,81,93,78,88,78,95,70,98,66,90,67,84,73,70,72,83,81,75,70,50,39,92,72,29,76,44,79,39,56,37,76,68,67,67,42,57,52,66,58,39,54,74,71,70,57,55,96,90,56,85,84,64,50,74,65,55,47,51,52,53,53,51,49,52,53,49,45,51,50,52,52,58,54,46,52,72,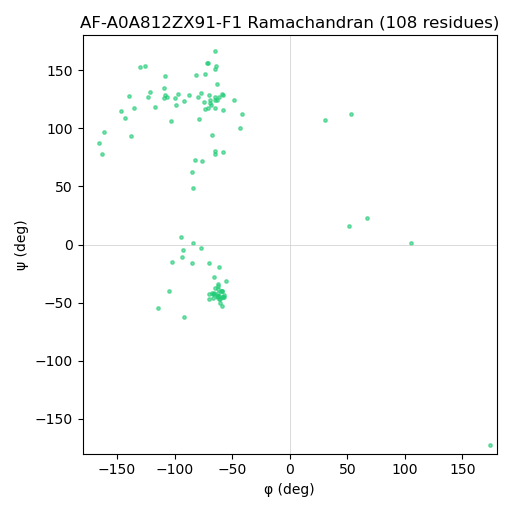55,16,52,70,43,84,49,66,93,71,64,94,89,116

Organism: NCBI:txid1628268

pLDDT: mean 77.27, std 22.29, range [36.81, 98.62]

Secondary structure (DSSP, 8-state):
-----PPPPPPPP---S--------------------PPPTTT-EEEEE-BTTTB-HHHHHHTT--TT-----HHHHHHHHHHHHHHHHHHHHHTTTSEEEEE-SSPTT-